Protein AF-A0A3T0RTN2-F1 (afdb_monomer_lite)

Foldseek 3Di:
DDDDDPDDPPPPDDPQDKDKDWPDKDKDKFKWFLDPVQWDFDCQPPPPHTFIKGFTQVVVVVDPDAQDTPPDPGRMWTFPPDRDSCVQSVVPGDIDIWIKMKIWMWIWGDDPPVQKIKIKIKIKIWTAGPNTITIDIDIDIDDIGGNVVRD

Radius of gyration: 21.85 Å; chains: 1; bounding box: 40×42×81 Å

pLDDT: mean 90.02, std 12.48, range [40.06, 98.81]

Secondary structure (DSSP, 8-state):
----------------PPEEEEEEEEEEEEEEE-STTTEEEE-TTSTT--EEEEE-GGGGGT-SS--BPTT-SSBEEEESS-S-HHHHHTT---EEEEEEEEEEEEEEEEETTTTEEEEEEEEEEEEEETTEEEEEEEEEEEEEEEGGGG-

Structure (mmCIF, N/CA/C/O backbone):
data_AF-A0A3T0RTN2-F1
#
_entry.id   AF-A0A3T0RTN2-F1
#
loop_
_atom_site.group_PDB
_atom_site.id
_atom_site.type_symbol
_atom_site.label_atom_id
_atom_site.label_alt_id
_atom_site.label_comp_id
_atom_site.label_asym_id
_atom_site.label_entity_id
_atom_site.label_seq_id
_atom_site.pdbx_PDB_ins_code
_atom_site.Cartn_x
_atom_site.Cartn_y
_atom_site.Cartn_z
_atom_site.occupancy
_atom_site.B_iso_or_equiv
_atom_site.auth_seq_id
_atom_site.auth_comp_id
_atom_site.auth_asym_id
_atom_site.auth_atom_id
_atom_site.pdbx_PDB_model_num
ATOM 1 N N . MET A 1 1 ? -6.939 -29.588 -62.354 1.00 40.06 1 MET A N 1
ATOM 2 C CA . MET A 1 1 ? -6.793 -29.877 -60.908 1.00 40.06 1 MET A CA 1
ATOM 3 C C . MET A 1 1 ? -5.828 -28.859 -60.302 1.00 40.06 1 MET A C 1
ATOM 5 O O . MET A 1 1 ? -4.635 -28.967 -60.539 1.00 40.06 1 MET A O 1
ATOM 9 N N . LYS A 1 2 ? -6.326 -27.829 -59.605 1.00 41.00 2 LYS A N 1
ATOM 10 C CA . LYS A 1 2 ? -5.499 -26.825 -58.907 1.00 41.00 2 LYS A CA 1
ATOM 11 C C . LYS A 1 2 ? -5.530 -27.143 -57.411 1.00 41.00 2 LYS A C 1
ATOM 13 O O . LYS A 1 2 ? -6.594 -27.076 -56.807 1.00 41.00 2 LYS A O 1
ATOM 18 N N . LYS A 1 3 ? -4.389 -27.532 -56.839 1.00 52.66 3 LYS A N 1
ATOM 19 C CA . LYS A 1 3 ? -4.228 -27.718 -55.391 1.00 52.66 3 LYS A CA 1
ATOM 20 C C . LYS A 1 3 ? -3.903 -26.354 -54.781 1.00 52.66 3 LYS A C 1
ATOM 22 O O . LYS A 1 3 ? -2.826 -25.824 -55.029 1.00 52.66 3 LYS A O 1
ATOM 27 N N . ILE A 1 4 ? -4.846 -25.777 -54.043 1.00 57.59 4 ILE A N 1
ATOM 28 C CA . ILE A 1 4 ? -4.605 -24.587 -53.222 1.00 57.59 4 ILE A CA 1
ATOM 29 C C . ILE A 1 4 ? -3.968 -25.086 -51.924 1.00 57.59 4 ILE A C 1
ATOM 31 O O . ILE A 1 4 ? -4.609 -25.791 -51.149 1.00 57.59 4 ILE A O 1
ATOM 35 N N . ILE A 1 5 ? -2.684 -24.786 -51.736 1.00 63.81 5 ILE A N 1
ATOM 36 C CA . ILE A 1 5 ? -1.962 -25.051 -50.491 1.00 63.81 5 ILE A CA 1
ATOM 37 C C . ILE A 1 5 ? -2.304 -23.901 -49.544 1.00 63.81 5 ILE A C 1
ATOM 39 O O . ILE A 1 5 ? -1.878 -22.767 -49.750 1.00 63.81 5 ILE A O 1
ATOM 43 N N . LEU A 1 6 ? -3.133 -24.192 -48.545 1.00 59.34 6 LEU A N 1
ATOM 44 C CA . LEU A 1 6 ? -3.489 -23.264 -47.481 1.00 59.34 6 LEU A CA 1
ATOM 45 C C . LEU A 1 6 ? -2.316 -23.217 -46.486 1.00 59.34 6 LEU A C 1
ATOM 47 O O . LEU A 1 6 ? -2.208 -24.067 -45.604 1.00 59.34 6 LEU A O 1
ATOM 51 N N . SER A 1 7 ? -1.394 -22.269 -46.665 1.00 65.12 7 SER A N 1
ATOM 52 C CA . SER A 1 7 ? -0.334 -22.006 -45.684 1.00 65.12 7 SER A CA 1
ATOM 53 C C . SER A 1 7 ? -0.942 -21.383 -44.432 1.00 65.12 7 SER A C 1
ATOM 55 O O . SER A 1 7 ? -1.276 -20.200 -44.407 1.00 65.12 7 SER A O 1
ATOM 57 N N . VAL A 1 8 ? -1.080 -22.193 -43.385 1.00 64.56 8 VAL A N 1
ATOM 58 C CA . VAL A 1 8 ? -1.392 -21.740 -42.029 1.00 64.56 8 VAL A CA 1
ATOM 59 C C . VAL A 1 8 ? -0.150 -21.036 -41.482 1.00 64.56 8 VAL A C 1
ATOM 61 O O . VAL A 1 8 ? 0.826 -21.680 -41.104 1.00 64.56 8 VAL A O 1
ATOM 64 N N . ILE A 1 9 ? -0.163 -19.704 -41.482 1.00 69.44 9 ILE A N 1
ATOM 65 C CA . ILE A 1 9 ? 0.845 -18.892 -40.795 1.00 69.44 9 ILE A CA 1
ATOM 66 C C . ILE A 1 9 ? 0.507 -18.949 -39.300 1.00 69.44 9 ILE A C 1
ATOM 68 O O . ILE A 1 9 ? -0.424 -18.289 -38.844 1.00 69.44 9 ILE A O 1
ATOM 72 N N . MET A 1 10 ? 1.239 -19.763 -38.534 1.00 62.31 10 MET A N 1
ATOM 73 C CA . MET A 1 10 ? 1.247 -19.660 -37.073 1.00 62.31 10 MET A CA 1
ATOM 74 C C . MET A 1 10 ? 1.950 -18.353 -36.694 1.00 62.31 10 MET A C 1
ATOM 76 O O . MET A 1 10 ? 3.176 -18.266 -36.747 1.00 62.31 10 MET A O 1
ATOM 80 N N . LEU A 1 11 ? 1.180 -17.331 -36.316 1.00 63.25 11 LEU A N 1
ATOM 81 C CA . LEU A 1 11 ? 1.720 -16.189 -35.582 1.00 63.25 11 LEU A CA 1
ATOM 82 C C . LEU A 1 11 ? 2.164 -16.694 -34.203 1.00 63.25 11 LEU A C 1
ATOM 84 O O . LEU A 1 11 ? 1.337 -16.937 -33.325 1.00 63.25 11 LEU A O 1
ATOM 88 N N . ALA A 1 12 ? 3.469 -16.871 -34.017 1.00 63.41 12 ALA A N 1
ATOM 89 C CA . ALA A 1 12 ? 4.044 -17.034 -32.692 1.00 63.41 12 ALA A CA 1
ATOM 90 C C . ALA A 1 12 ? 3.951 -15.683 -31.973 1.00 63.41 12 ALA A C 1
ATOM 92 O O . ALA A 1 12 ? 4.730 -14.771 -32.243 1.00 63.41 12 ALA A O 1
ATOM 93 N N . ALA A 1 13 ? 2.964 -15.536 -31.089 1.00 64.81 13 ALA A N 1
ATOM 94 C CA . ALA A 1 13 ? 2.911 -14.410 -30.171 1.00 64.81 13 ALA A CA 1
ATOM 95 C C . ALA A 1 13 ? 4.096 -14.535 -29.204 1.00 64.81 13 ALA A C 1
ATOM 97 O O . ALA A 1 13 ? 4.108 -15.399 -28.327 1.00 64.81 13 ALA A O 1
ATOM 98 N N . THR A 1 14 ? 5.119 -13.705 -29.386 1.00 63.03 14 THR A N 1
ATOM 99 C CA . THR A 1 14 ? 6.194 -13.564 -28.406 1.00 63.03 14 THR A CA 1
ATOM 100 C C . THR A 1 14 ? 5.594 -12.931 -27.159 1.00 63.03 14 THR A C 1
ATOM 102 O O . THR A 1 14 ? 5.233 -11.756 -27.175 1.00 63.03 14 THR A O 1
ATOM 105 N N . MET A 1 15 ? 5.436 -13.712 -26.092 1.00 65.19 15 MET A N 1
ATOM 106 C CA . MET A 1 15 ? 5.044 -13.157 -24.802 1.00 65.19 15 MET A CA 1
ATOM 107 C C . MET A 1 15 ? 6.212 -12.329 -24.268 1.00 6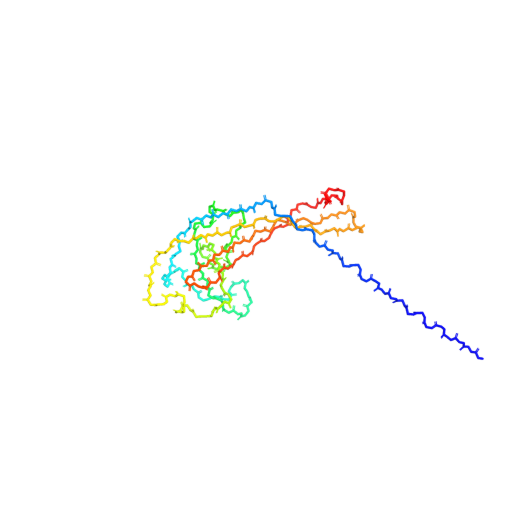5.19 15 MET A C 1
ATOM 109 O O . MET A 1 15 ? 7.254 -12.871 -23.905 1.00 65.19 15 MET A O 1
ATOM 113 N N . THR A 1 16 ? 6.057 -11.007 -24.263 1.00 67.00 16 THR A N 1
ATOM 114 C CA . THR A 1 16 ? 6.998 -10.108 -23.596 1.00 67.00 16 THR A CA 1
ATOM 115 C C . THR A 1 16 ? 6.900 -10.364 -22.097 1.00 67.00 16 THR A C 1
ATOM 117 O O . THR A 1 16 ? 5.930 -9.972 -21.451 1.00 67.00 16 THR A O 1
ATOM 120 N N . HIS A 1 17 ? 7.879 -11.076 -21.544 1.00 77.06 17 HIS A N 1
ATOM 121 C CA . HIS A 1 17 ? 7.960 -11.309 -20.109 1.00 77.06 17 HIS A CA 1
ATOM 122 C C . HIS A 1 17 ? 8.468 -10.041 -19.421 1.00 77.06 17 HIS A C 1
ATOM 124 O O . HIS A 1 17 ? 9.547 -9.544 -19.742 1.00 77.06 17 HIS A O 1
ATOM 130 N N . ALA A 1 18 ? 7.689 -9.523 -18.473 1.00 86.12 18 ALA A N 1
ATOM 131 C CA . ALA A 1 18 ? 8.163 -8.482 -17.577 1.00 86.12 18 ALA A CA 1
ATOM 132 C C . ALA A 1 18 ? 9.238 -9.067 -16.650 1.00 86.12 18 ALA A C 1
ATOM 134 O O . ALA A 1 18 ? 9.050 -10.150 -16.093 1.00 86.12 18 ALA A O 1
ATOM 135 N N . ASN A 1 19 ? 10.355 -8.360 -16.484 1.00 92.19 19 ASN A N 1
ATOM 136 C CA . ASN A 1 19 ? 11.354 -8.711 -15.478 1.00 92.19 19 ASN A CA 1
ATOM 137 C C . ASN A 1 19 ? 11.066 -7.917 -14.200 1.00 92.19 19 ASN A C 1
ATOM 139 O O . ASN A 1 19 ? 11.000 -6.687 -14.235 1.00 92.19 19 ASN A O 1
ATOM 143 N N . GLU A 1 20 ? 10.891 -8.615 -13.081 1.00 95.50 20 GLU A N 1
ATOM 144 C CA . GLU A 1 20 ? 10.661 -8.012 -11.772 1.00 95.50 20 GLU A CA 1
ATOM 145 C C . GLU A 1 20 ? 11.886 -8.199 -10.881 1.00 95.50 20 GLU A C 1
ATOM 147 O O . GLU A 1 20 ? 12.397 -9.303 -10.705 1.00 95.50 20 GLU A O 1
ATOM 152 N N . THR A 1 21 ? 12.338 -7.122 -10.248 1.00 96.12 21 THR A N 1
ATOM 153 C CA . THR A 1 21 ? 13.413 -7.171 -9.254 1.00 96.12 21 THR A CA 1
ATOM 154 C C . THR A 1 21 ? 12.972 -6.447 -7.994 1.00 96.12 21 THR A C 1
ATOM 156 O O . THR A 1 21 ? 12.609 -5.274 -8.056 1.00 96.12 21 THR A O 1
ATOM 159 N N . ILE A 1 22 ? 13.026 -7.114 -6.838 1.00 97.94 22 ILE A N 1
ATOM 160 C CA . ILE A 1 22 ? 12.827 -6.452 -5.541 1.00 97.94 22 ILE A CA 1
ATOM 161 C C . ILE A 1 22 ? 14.031 -5.544 -5.287 1.00 97.94 22 ILE A C 1
ATOM 163 O O . ILE A 1 22 ? 15.163 -6.017 -5.252 1.00 97.94 22 ILE A O 1
ATOM 167 N N . ILE A 1 23 ? 13.782 -4.249 -5.107 1.00 97.69 23 ILE A N 1
ATOM 168 C CA . ILE A 1 23 ? 14.829 -3.253 -4.835 1.00 97.69 23 ILE A CA 1
ATOM 169 C C . ILE A 1 23 ? 14.875 -2.845 -3.362 1.00 97.69 23 ILE A C 1
ATOM 171 O O . ILE A 1 23 ? 15.923 -2.450 -2.864 1.00 97.69 23 ILE A O 1
ATOM 175 N N . SER A 1 24 ? 13.747 -2.951 -2.658 1.00 98.38 24 SER A N 1
ATOM 176 C CA . SER A 1 24 ? 13.655 -2.695 -1.226 1.00 98.38 24 SER A CA 1
ATOM 177 C C . SER A 1 24 ? 12.528 -3.525 -0.632 1.00 98.38 24 SER A C 1
ATOM 179 O O . SER A 1 24 ? 11.482 -3.721 -1.253 1.00 98.38 24 SER A O 1
ATOM 181 N N . LYS A 1 25 ? 12.749 -4.021 0.580 1.00 98.56 25 LYS A N 1
ATOM 182 C CA . LYS A 1 25 ? 11.745 -4.703 1.385 1.00 98.56 25 LYS A CA 1
ATOM 183 C C . LYS A 1 25 ? 11.980 -4.318 2.835 1.00 98.56 25 LYS A C 1
ATOM 185 O O . LYS A 1 25 ? 13.075 -4.536 3.351 1.00 98.56 25 LYS A O 1
ATOM 190 N N . LYS A 1 26 ? 10.965 -3.757 3.485 1.00 98.50 26 LYS A N 1
ATOM 191 C CA . LYS A 1 26 ? 11.020 -3.423 4.910 1.00 98.50 26 LYS A CA 1
ATOM 192 C C . LYS A 1 26 ? 9.707 -3.745 5.603 1.00 98.50 26 LYS A C 1
ATOM 194 O O . LYS A 1 26 ? 8.658 -3.790 4.964 1.00 98.50 26 LYS A O 1
ATOM 199 N N . THR A 1 27 ? 9.800 -3.914 6.914 1.00 98.62 27 THR A N 1
ATOM 200 C CA . THR A 1 27 ? 8.648 -4.023 7.804 1.00 98.62 27 THR A CA 1
ATOM 201 C C . THR A 1 27 ? 8.682 -2.865 8.786 1.00 98.62 27 THR A C 1
ATOM 203 O O . THR A 1 27 ? 9.738 -2.570 9.346 1.00 98.62 27 THR A O 1
ATOM 206 N N . VAL A 1 28 ? 7.546 -2.201 8.974 1.00 98.44 28 VAL A N 1
ATOM 207 C CA . VAL A 1 28 ? 7.393 -1.066 9.894 1.00 98.44 28 VAL A CA 1
ATOM 208 C C . VAL A 1 28 ? 6.164 -1.266 10.767 1.00 98.44 28 VAL A C 1
ATOM 210 O O . VAL A 1 28 ? 5.187 -1.864 10.327 1.00 98.44 28 VAL A O 1
ATOM 213 N N . GLN A 1 29 ? 6.205 -0.762 11.996 1.00 98.62 29 GLN A N 1
ATOM 214 C CA . GLN A 1 29 ? 5.071 -0.825 12.914 1.00 98.62 29 GLN A CA 1
ATOM 215 C C . GLN A 1 29 ? 4.293 0.481 12.868 1.00 98.62 29 GLN A C 1
ATOM 217 O O . GLN A 1 29 ? 4.837 1.535 13.192 1.00 98.62 29 GLN A O 1
ATOM 222 N N . LEU A 1 30 ? 3.023 0.413 12.471 1.00 98.38 30 LEU A N 1
ATOM 223 C CA . LEU A 1 30 ? 2.157 1.584 12.356 1.00 98.38 30 LEU A CA 1
ATOM 224 C C . LEU A 1 30 ? 0.854 1.369 13.115 1.00 98.38 30 LEU A C 1
ATOM 226 O O . LEU A 1 30 ? 0.316 0.262 13.171 1.00 98.38 30 LEU A O 1
ATOM 230 N N . ALA A 1 31 ? 0.350 2.459 13.686 1.00 97.81 31 ALA A N 1
ATOM 231 C CA . ALA A 1 31 ? -0.940 2.484 14.351 1.00 97.81 31 ALA A CA 1
ATOM 232 C C . ALA A 1 31 ? -2.080 2.546 13.323 1.00 97.81 31 ALA A C 1
ATOM 234 O O . ALA A 1 31 ? -2.051 3.366 12.401 1.00 97.81 31 ALA A O 1
ATOM 235 N N . VAL A 1 32 ? -3.099 1.716 13.525 1.00 97.12 32 VAL A N 1
ATOM 236 C CA . VAL A 1 32 ? -4.339 1.684 12.748 1.00 97.12 32 VAL A CA 1
ATOM 237 C C . VAL A 1 32 ? -5.503 1.954 13.693 1.00 97.12 32 VAL A C 1
ATOM 239 O O . VAL A 1 32 ? -5.677 1.251 14.686 1.00 97.12 32 VAL A O 1
ATOM 242 N N . ASP A 1 33 ? -6.294 2.982 13.391 1.00 96.56 33 ASP A N 1
ATOM 243 C CA . ASP A 1 33 ? -7.542 3.272 14.100 1.00 96.56 33 ASP A CA 1
ATOM 244 C C . ASP A 1 33 ? -8.649 2.350 13.565 1.00 96.56 33 ASP A C 1
ATOM 246 O O . ASP A 1 33 ? -9.128 2.527 12.444 1.00 96.56 33 ASP A O 1
ATOM 250 N N . LEU A 1 34 ? -9.043 1.355 14.363 1.00 94.56 34 LEU A N 1
ATOM 251 C CA . LEU A 1 34 ? -10.097 0.390 14.035 1.00 94.56 34 LEU A CA 1
ATOM 252 C C . LEU A 1 34 ? -11.478 0.823 14.537 1.00 94.56 34 LEU A C 1
ATOM 254 O O . LEU A 1 34 ? -12.363 -0.007 14.747 1.00 94.56 34 LEU A O 1
ATOM 258 N N . SER A 1 35 ? -11.679 2.118 14.767 1.00 92.06 35 SER A N 1
ATOM 259 C CA . SER A 1 35 ? -13.006 2.694 14.954 1.00 92.06 35 SER A CA 1
ATOM 260 C C . SER A 1 35 ? -13.637 3.106 13.615 1.00 92.06 35 SER A C 1
ATOM 262 O O . SER A 1 35 ? -13.031 3.027 12.544 1.00 92.06 35 SER A O 1
ATOM 264 N N . THR A 1 36 ? -14.879 3.593 13.660 1.00 80.25 36 THR A N 1
ATOM 265 C CA . THR A 1 36 ? -15.616 4.046 12.468 1.00 80.25 36 THR A CA 1
ATOM 266 C C . THR A 1 36 ? -15.006 5.281 11.796 1.00 80.25 36 THR A C 1
ATOM 268 O O . THR A 1 36 ? -15.429 5.647 10.702 1.00 80.25 36 THR A O 1
ATOM 271 N N . THR A 1 37 ? -14.043 5.965 12.427 1.00 83.25 37 THR A N 1
ATOM 272 C CA . THR A 1 37 ? -13.325 7.087 11.801 1.00 83.25 37 THR A CA 1
ATOM 273 C C . THR A 1 37 ? -12.198 6.623 10.887 1.00 83.25 37 THR A C 1
ATOM 275 O O . THR A 1 37 ? -11.987 7.240 9.831 1.00 83.25 37 THR A O 1
ATOM 278 N N . GLY A 1 38 ? -11.509 5.546 11.278 1.00 80.81 38 GLY A N 1
ATOM 279 C CA . GLY A 1 38 ? -10.367 4.971 10.570 1.00 80.81 38 GLY A CA 1
ATOM 280 C C . GLY A 1 38 ? -10.716 3.838 9.602 1.00 80.81 38 GLY A C 1
ATOM 281 O O . GLY A 1 38 ? -9.931 3.581 8.692 1.00 80.81 38 GLY A O 1
ATOM 282 N N . ILE A 1 39 ? -11.899 3.221 9.718 1.00 89.06 39 ILE A N 1
ATOM 283 C CA . ILE A 1 39 ? -12.384 2.189 8.786 1.00 89.06 39 ILE A CA 1
ATOM 284 C C . ILE A 1 39 ? -13.586 2.692 7.993 1.00 89.06 39 ILE A C 1
ATOM 286 O O . ILE A 1 39 ? -14.525 3.255 8.554 1.00 89.06 39 ILE A O 1
ATOM 290 N N . ARG A 1 40 ? -13.581 2.472 6.674 1.00 89.62 40 ARG A N 1
ATOM 291 C CA . ARG A 1 40 ? -14.667 2.893 5.775 1.00 89.62 40 ARG A CA 1
ATOM 292 C C . ARG A 1 40 ? -14.956 1.831 4.730 1.00 89.62 40 ARG A C 1
ATOM 294 O O . ARG A 1 40 ? -14.054 1.118 4.309 1.00 89.62 40 ARG A O 1
ATOM 301 N N . SER A 1 41 ? -16.199 1.771 4.266 1.00 87.94 41 SER A N 1
ATOM 302 C CA . SER A 1 41 ? -16.552 1.046 3.045 1.00 87.94 41 SER A CA 1
ATOM 303 C C . SER A 1 41 ? -16.632 2.045 1.893 1.00 87.94 41 SER A C 1
ATOM 305 O O . SER A 1 41 ? -17.373 3.025 1.975 1.00 87.94 41 SER A O 1
ATOM 307 N N . SER A 1 42 ? -15.820 1.860 0.852 1.00 82.62 42 SER A N 1
ATOM 308 C CA . SER A 1 42 ? -15.704 2.814 -0.257 1.00 82.62 42 SER A CA 1
ATOM 309 C C . SER A 1 42 ? -15.306 2.103 -1.546 1.00 82.62 42 SER A C 1
ATOM 311 O O . SER A 1 42 ? -14.421 1.247 -1.546 1.00 82.62 42 SER A O 1
ATOM 313 N N . ASN A 1 43 ? -15.934 2.485 -2.655 1.00 79.69 43 ASN A N 1
ATOM 314 C CA . ASN A 1 43 ? -15.606 2.009 -4.000 1.00 79.69 43 ASN A CA 1
ATOM 315 C C . ASN A 1 43 ? -14.553 2.886 -4.711 1.00 79.69 43 ASN A C 1
ATOM 317 O O . ASN A 1 43 ? -14.046 2.532 -5.776 1.00 79.69 43 ASN A O 1
ATOM 321 N N . LEU A 1 44 ? -14.173 4.022 -4.109 1.00 71.94 44 LEU A N 1
ATOM 322 C CA . LEU A 1 44 ? -13.254 4.985 -4.718 1.00 71.94 44 LEU A CA 1
ATOM 323 C C . LEU A 1 44 ? -11.890 4.345 -5.019 1.00 71.94 44 LEU A C 1
ATOM 325 O O . LEU A 1 44 ? -11.186 3.881 -4.111 1.00 71.94 44 LEU A O 1
ATOM 329 N N . GLY A 1 45 ? -11.516 4.343 -6.299 1.00 63.53 45 GLY A N 1
ATOM 330 C CA . GLY A 1 45 ? -10.276 3.751 -6.806 1.00 63.53 45 GLY A CA 1
ATOM 331 C C . GLY A 1 45 ? -10.356 2.268 -7.190 1.00 63.53 45 GLY A C 1
ATOM 332 O O . GLY A 1 45 ? -9.329 1.723 -7.581 1.00 63.53 45 GLY A O 1
ATOM 333 N N . TYR A 1 46 ? -11.533 1.629 -7.104 1.00 65.38 46 TYR A N 1
ATOM 334 C CA . TYR A 1 46 ? -11.713 0.198 -7.401 1.00 65.38 46 TYR A CA 1
ATOM 335 C C . TYR A 1 46 ? -12.986 -0.131 -8.219 1.00 65.38 46 TYR A C 1
ATOM 337 O O . TYR A 1 46 ? -13.457 -1.269 -8.216 1.00 65.38 46 TYR A O 1
ATOM 345 N N . GLY A 1 47 ? -13.544 0.845 -8.945 1.00 75.31 47 GLY A N 1
ATOM 346 C CA . GLY A 1 47 ? -14.733 0.654 -9.790 1.00 75.31 47 GLY A CA 1
ATOM 347 C C . GLY A 1 47 ? -16.043 0.628 -8.994 1.00 75.31 47 GLY A C 1
ATO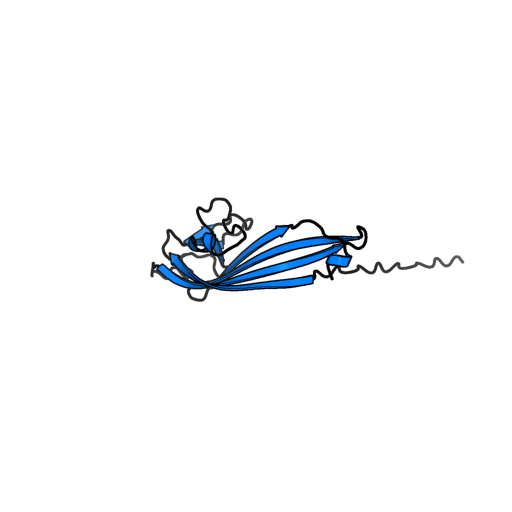M 348 O O . GLY A 1 47 ? -16.228 1.430 -8.084 1.00 75.31 47 GLY A O 1
ATOM 349 N N . ASP A 1 48 ? -16.957 -0.286 -9.334 1.00 73.94 48 ASP A N 1
ATOM 350 C CA . ASP A 1 48 ? -18.304 -0.360 -8.734 1.00 73.94 48 ASP A CA 1
ATOM 351 C C . ASP A 1 48 ? -18.368 -1.175 -7.430 1.00 73.94 48 ASP A C 1
ATOM 353 O O . ASP A 1 48 ? -19.415 -1.257 -6.788 1.00 73.94 48 ASP A O 1
ATOM 357 N N . THR A 1 49 ? -17.259 -1.796 -7.015 1.00 77.62 49 THR A N 1
ATOM 358 C CA . THR A 1 49 ? -17.225 -2.643 -5.813 1.00 77.62 49 THR A CA 1
ATOM 359 C C . THR A 1 49 ? -16.761 -1.844 -4.602 1.00 77.62 49 THR A C 1
ATOM 361 O O . THR A 1 49 ? -15.684 -1.249 -4.609 1.00 77.62 49 THR A O 1
ATOM 364 N N . TYR A 1 50 ? -17.573 -1.842 -3.547 1.00 81.12 50 TYR A N 1
ATOM 365 C CA . TYR A 1 50 ? -17.224 -1.239 -2.265 1.00 81.12 50 TYR A CA 1
ATOM 366 C C . TYR A 1 50 ? -16.320 -2.179 -1.487 1.00 81.12 50 TYR A C 1
ATOM 368 O O . TYR A 1 50 ? -16.742 -3.284 -1.173 1.00 81.12 50 TYR A O 1
ATOM 376 N N . TYR A 1 51 ? -15.118 -1.734 -1.137 1.00 90.06 51 TYR A N 1
ATOM 377 C CA . TYR A 1 51 ? -14.205 -2.498 -0.290 1.00 90.06 51 TYR A CA 1
ATOM 378 C C . TYR A 1 51 ? -14.097 -1.867 1.089 1.00 90.06 51 TYR A C 1
ATOM 380 O O . TYR A 1 51 ? -14.191 -0.643 1.234 1.00 90.06 51 TYR A O 1
ATOM 388 N N . VAL A 1 52 ? -13.860 -2.705 2.098 1.00 94.62 52 VAL A N 1
ATOM 389 C CA . VAL A 1 52 ? -13.480 -2.223 3.424 1.00 94.62 52 VAL A CA 1
ATOM 390 C C . VAL A 1 52 ? -12.046 -1.718 3.354 1.00 94.62 52 VAL A C 1
ATOM 392 O O . VAL A 1 52 ? -11.140 -2.420 2.902 1.00 94.62 52 VAL A O 1
ATOM 395 N N . LYS A 1 53 ? -11.852 -0.480 3.798 1.00 94.75 53 LYS A N 1
ATOM 396 C CA . LYS A 1 53 ? -10.577 0.222 3.809 1.00 94.75 53 LYS A CA 1
ATOM 397 C C . LYS A 1 53 ? -10.201 0.640 5.217 1.00 94.75 53 LYS A C 1
ATOM 399 O O . LYS A 1 53 ? -11.065 1.073 5.976 1.00 94.75 53 LYS A O 1
ATOM 404 N N . ILE A 1 54 ? -8.909 0.583 5.515 1.00 96.00 54 ILE A N 1
ATOM 405 C CA . ILE A 1 54 ? -8.307 1.161 6.720 1.00 96.00 54 ILE A CA 1
ATOM 406 C C . ILE A 1 54 ? -7.487 2.390 6.324 1.00 96.00 54 ILE A C 1
ATOM 408 O O . ILE A 1 54 ? -6.727 2.342 5.356 1.00 96.00 54 ILE A O 1
ATOM 412 N N . LEU A 1 55 ? -7.643 3.494 7.053 1.00 96.31 55 LEU A N 1
ATOM 413 C CA . LEU A 1 55 ? -6.806 4.684 6.917 1.00 96.31 55 LEU A CA 1
ATOM 414 C C . LEU A 1 55 ? -5.574 4.538 7.811 1.00 96.31 55 LEU A C 1
ATOM 416 O O . LEU A 1 55 ? -5.692 4.269 9.005 1.00 96.31 55 LEU A O 1
ATOM 420 N N . VAL A 1 56 ? -4.389 4.756 7.243 1.00 97.19 56 VAL A N 1
ATOM 421 C CA . VAL A 1 56 ? -3.112 4.600 7.951 1.00 97.19 56 VAL A CA 1
ATOM 422 C C . VAL A 1 56 ? -2.236 5.828 7.682 1.00 97.19 56 VAL A C 1
ATOM 424 O O . VAL A 1 56 ? -1.346 5.789 6.831 1.00 97.19 56 VAL A O 1
ATOM 427 N N . PRO A 1 57 ? -2.463 6.954 8.389 1.00 97.06 57 PRO A N 1
ATOM 428 C CA . PRO A 1 57 ? -1.736 8.203 8.148 1.00 97.06 57 PRO A CA 1
ATOM 429 C C . PRO A 1 57 ? -0.211 8.059 8.217 1.00 97.06 57 PRO A C 1
ATOM 431 O O . PRO A 1 57 ? 0.500 8.693 7.439 1.00 97.06 57 PRO A O 1
ATOM 434 N N . GLY A 1 58 ? 0.286 7.186 9.102 1.00 97.62 58 GLY A N 1
ATOM 435 C CA . GLY A 1 58 ? 1.716 6.926 9.272 1.00 97.62 58 GLY A CA 1
ATOM 436 C C . GLY A 1 58 ? 2.416 6.387 8.020 1.00 97.62 58 GLY A C 1
ATOM 437 O O . GLY A 1 58 ? 3.614 6.601 7.871 1.00 97.62 58 GLY A O 1
ATOM 438 N N . LEU A 1 59 ? 1.686 5.777 7.073 1.00 97.69 59 LEU A N 1
ATOM 439 C CA . LEU A 1 59 ? 2.284 5.290 5.825 1.00 97.69 59 LEU A CA 1
ATOM 440 C C . LEU A 1 59 ? 2.900 6.405 4.987 1.00 97.69 59 LEU A C 1
ATOM 442 O O . LEU A 1 59 ? 3.888 6.153 4.311 1.00 97.69 59 LEU A O 1
ATOM 446 N N . ALA A 1 60 ? 2.380 7.634 5.060 1.00 97.06 60 ALA A N 1
ATOM 447 C CA . ALA A 1 60 ? 2.895 8.747 4.264 1.00 97.06 60 ALA A CA 1
ATOM 448 C C . ALA A 1 60 ? 4.379 9.054 4.542 1.00 97.06 60 ALA A C 1
ATOM 450 O O . ALA A 1 60 ? 5.053 9.603 3.675 1.00 97.06 60 ALA A O 1
ATOM 451 N N . ALA A 1 61 ? 4.883 8.710 5.733 1.00 97.62 61 ALA A N 1
ATOM 452 C CA . ALA A 1 61 ? 6.293 8.861 6.093 1.00 97.62 61 ALA A CA 1
ATOM 453 C C . ALA A 1 61 ? 7.152 7.646 5.699 1.00 97.62 61 ALA A C 1
ATOM 455 O O . ALA A 1 61 ? 8.378 7.736 5.685 1.00 97.62 61 ALA A O 1
ATOM 456 N N . GLU A 1 62 ? 6.522 6.513 5.385 1.00 98.12 62 GLU A N 1
ATOM 457 C CA . GLU A 1 62 ? 7.196 5.233 5.173 1.00 98.12 62 GLU A CA 1
ATOM 458 C C . GLU A 1 62 ? 7.246 4.798 3.708 1.00 98.12 62 GLU A C 1
ATOM 460 O O . GLU A 1 62 ? 8.105 3.987 3.348 1.00 98.12 62 GLU A O 1
ATOM 465 N N . THR A 1 63 ? 6.351 5.323 2.874 1.00 98.19 63 THR A N 1
ATOM 466 C CA . THR A 1 63 ? 6.201 4.962 1.462 1.00 98.19 63 THR A CA 1
ATOM 467 C C . THR A 1 63 ? 6.806 6.015 0.543 1.00 98.19 63 THR A C 1
ATOM 469 O O . THR A 1 63 ? 6.727 7.212 0.814 1.00 98.19 63 THR A O 1
ATOM 472 N N . LEU A 1 64 ? 7.382 5.579 -0.578 1.00 97.56 64 LEU A N 1
ATOM 473 C CA . LEU A 1 64 ? 7.892 6.492 -1.601 1.00 97.56 64 LEU A CA 1
ATOM 474 C C . LEU A 1 64 ? 6.771 6.981 -2.525 1.00 97.56 64 LEU A C 1
ATOM 476 O O . LEU A 1 64 ? 6.795 8.126 -2.976 1.00 97.56 64 LEU A O 1
ATOM 480 N N . LEU A 1 65 ? 5.790 6.121 -2.813 1.00 97.69 65 LEU A N 1
ATOM 481 C CA . LEU A 1 65 ? 4.632 6.471 -3.628 1.00 97.69 65 LEU A CA 1
ATOM 482 C C . LEU A 1 65 ? 3.461 6.909 -2.743 1.00 97.69 65 LEU A C 1
ATOM 484 O O . LEU A 1 65 ? 3.365 6.567 -1.567 1.00 97.69 65 LEU A O 1
ATOM 488 N N . ASN A 1 66 ? 2.545 7.695 -3.312 1.00 96.06 66 ASN A N 1
ATOM 489 C CA . ASN A 1 66 ? 1.375 8.175 -2.583 1.00 96.06 66 ASN A CA 1
ATOM 490 C C . ASN A 1 66 ? 0.238 7.137 -2.609 1.00 96.06 66 ASN A C 1
ATOM 492 O O . ASN A 1 66 ? -0.467 6.985 -3.611 1.00 96.06 66 ASN A O 1
ATOM 496 N N . HIS A 1 67 ? 0.021 6.472 -1.474 1.00 95.06 67 HIS A N 1
ATOM 497 C CA . HIS A 1 67 ? -1.042 5.474 -1.269 1.00 95.06 67 HIS A CA 1
ATOM 498 C C . HIS A 1 67 ? -2.385 6.076 -0.818 1.00 95.06 67 HIS A C 1
ATOM 500 O O . HIS A 1 67 ? -3.259 5.380 -0.311 1.00 95.06 67 HIS A O 1
ATOM 506 N N . ARG A 1 68 ? -2.600 7.383 -1.002 1.00 93.62 68 ARG A N 1
ATOM 507 C CA . ARG A 1 68 ? -3.925 7.997 -0.830 1.00 93.62 68 ARG A CA 1
ATOM 508 C C . ARG A 1 68 ? -4.812 7.663 -2.033 1.00 93.62 68 ARG A C 1
ATOM 510 O O . ARG A 1 68 ? -4.406 7.866 -3.181 1.00 93.62 68 ARG A O 1
ATOM 517 N N . ASN A 1 69 ? -6.017 7.151 -1.787 1.00 85.31 69 ASN A N 1
ATOM 518 C CA . ASN A 1 69 ? -7.052 7.057 -2.820 1.00 85.31 69 ASN A CA 1
ATOM 519 C C . ASN A 1 69 ? -7.766 8.403 -2.990 1.00 85.31 69 ASN A C 1
ATOM 521 O O . ASN A 1 69 ? -7.780 9.237 -2.085 1.00 85.31 69 ASN A O 1
ATOM 525 N N . GLU A 1 70 ? -8.352 8.624 -4.165 1.00 83.06 70 GLU A N 1
ATOM 526 C CA . GLU A 1 70 ? -9.176 9.806 -4.416 1.00 83.06 70 GLU A CA 1
ATOM 527 C C . GLU A 1 70 ? -10.309 9.903 -3.384 1.00 83.06 70 GLU A C 1
ATOM 529 O O . GLU A 1 70 ? -10.932 8.900 -3.043 1.00 83.06 70 GLU A O 1
ATOM 534 N N . GLY A 1 71 ? -10.536 11.108 -2.855 1.00 83.50 71 GLY A N 1
ATOM 535 C CA . GLY A 1 71 ? -11.545 11.368 -1.824 1.00 83.50 71 GLY A CA 1
ATOM 536 C C . GLY A 1 71 ? -11.157 10.958 -0.398 1.00 83.50 71 GLY A C 1
ATOM 537 O O . GLY A 1 71 ? -11.839 11.366 0.539 1.00 83.50 71 GLY A O 1
ATOM 538 N N . GLU A 1 72 ? -10.060 10.221 -0.199 1.00 87.25 72 GLU A N 1
ATOM 539 C CA . GLU A 1 72 ? -9.580 9.863 1.140 1.00 87.25 72 GLU A CA 1
ATOM 540 C C . GLU A 1 72 ? -8.677 10.963 1.721 1.00 87.25 72 GLU A C 1
ATOM 542 O O . GLU A 1 72 ? -7.934 11.641 1.006 1.00 87.25 72 GLU A O 1
ATOM 547 N N . SER A 1 73 ? -8.702 11.138 3.044 1.00 88.88 73 SER A N 1
ATOM 548 C CA . SER A 1 73 ? -7.891 12.149 3.743 1.00 88.88 73 SER A CA 1
ATOM 549 C C . SER A 1 73 ? -6.464 11.686 4.063 1.00 88.88 73 SER A C 1
ATOM 551 O O . SER A 1 73 ? -5.617 12.511 4.405 1.00 88.88 73 SER A O 1
ATOM 553 N N . ALA A 1 74 ? -6.182 10.388 3.936 1.00 92.88 74 ALA A N 1
ATOM 554 C CA . ALA A 1 74 ? -4.920 9.751 4.304 1.00 92.88 74 ALA A CA 1
ATOM 555 C C . ALA A 1 74 ? -4.629 8.534 3.400 1.00 92.88 74 ALA A C 1
ATOM 557 O O . ALA A 1 74 ? -5.540 8.063 2.712 1.00 92.88 74 ALA A O 1
ATOM 558 N N . PRO A 1 75 ? -3.387 8.009 3.389 1.00 96.06 75 PRO A N 1
ATOM 559 C CA . PRO A 1 75 ? -3.098 6.709 2.793 1.00 96.06 75 PRO A CA 1
ATOM 560 C C . PRO A 1 75 ? -4.021 5.619 3.335 1.00 96.06 75 PRO A C 1
ATOM 562 O O . PRO A 1 75 ? -4.359 5.626 4.522 1.00 96.06 75 PRO A O 1
ATOM 565 N N . CYS A 1 76 ? -4.426 4.689 2.476 1.00 95.25 76 CYS A N 1
ATOM 566 C CA . CYS A 1 76 ? -5.370 3.645 2.850 1.00 95.25 76 CYS A CA 1
ATOM 567 C C . CYS A 1 76 ? -5.035 2.308 2.201 1.00 95.25 76 CYS A C 1
ATOM 569 O O . CYS A 1 76 ? -4.529 2.276 1.087 1.00 95.25 76 CYS A O 1
ATOM 571 N N . LEU A 1 77 ? -5.382 1.208 2.862 1.00 95.88 77 LEU A N 1
ATOM 572 C CA . LEU A 1 77 ? -5.345 -0.127 2.264 1.00 95.88 77 LEU A CA 1
ATOM 573 C C . LEU A 1 77 ? -6.757 -0.693 2.199 1.00 95.88 77 LEU A C 1
ATOM 575 O O . LEU A 1 77 ? -7.583 -0.365 3.048 1.00 95.88 77 LEU A O 1
ATOM 579 N N . ALA A 1 78 ? -7.017 -1.560 1.222 1.00 95.62 78 ALA A N 1
ATOM 580 C CA . ALA A 1 78 ? -8.292 -2.252 1.067 1.00 95.62 78 ALA A CA 1
ATOM 581 C C . ALA A 1 78 ? -8.134 -3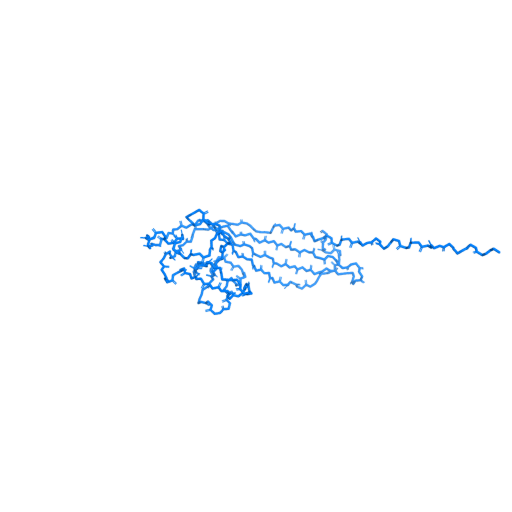.750 1.348 1.00 95.62 78 ALA A C 1
ATOM 583 O O . ALA A 1 78 ? -7.079 -4.326 1.079 1.00 95.62 78 ALA A O 1
ATOM 584 N N . THR A 1 79 ? -9.183 -4.386 1.866 1.00 95.69 79 THR A N 1
ATOM 585 C CA . THR A 1 79 ? -9.272 -5.848 1.942 1.00 95.69 79 THR A CA 1
ATOM 586 C C . THR A 1 79 ? -10.297 -6.377 0.946 1.00 95.69 79 THR A C 1
ATOM 588 O O . THR A 1 79 ? -11.318 -5.740 0.689 1.00 95.69 79 THR A O 1
ATOM 591 N N . TYR A 1 80 ? -10.008 -7.554 0.394 1.00 94.00 80 TYR A N 1
ATOM 592 C CA . TYR A 1 80 ? -10.917 -8.326 -0.457 1.00 94.00 80 TYR A CA 1
ATOM 593 C C . TYR A 1 80 ? -11.602 -9.461 0.320 1.00 94.00 80 TYR A C 1
ATOM 595 O O . TYR A 1 80 ? -12.431 -10.175 -0.236 1.00 94.00 80 TYR A O 1
ATOM 603 N N . ASP A 1 81 ? -11.258 -9.626 1.599 1.00 95.62 81 ASP A N 1
ATOM 604 C CA . ASP A 1 81 ? -11.706 -10.743 2.430 1.00 95.62 81 ASP A CA 1
ATOM 605 C C . ASP A 1 81 ? -13.090 -10.484 3.055 1.00 95.62 81 ASP A C 1
ATOM 607 O O . ASP A 1 81 ? -13.783 -11.418 3.455 1.00 95.62 81 ASP A O 1
ATOM 611 N N . THR A 1 82 ? -13.516 -9.217 3.137 1.00 94.69 82 THR A N 1
ATOM 612 C CA . THR A 1 82 ? -14.862 -8.823 3.576 1.00 94.69 82 THR A CA 1
ATOM 613 C C . THR A 1 82 ? -15.310 -7.500 2.947 1.00 94.69 82 THR A C 1
ATOM 615 O O . THR A 1 82 ? -14.507 -6.650 2.563 1.00 94.69 82 THR A O 1
ATOM 618 N N . PHE A 1 83 ? -16.629 -7.321 2.888 1.00 92.69 83 PHE A N 1
ATOM 619 C CA . PHE A 1 83 ? -17.309 -6.102 2.451 1.00 92.69 83 PHE A CA 1
ATOM 620 C C . PHE A 1 83 ? -17.988 -5.341 3.602 1.00 92.69 83 PHE A C 1
ATOM 622 O O . PHE A 1 83 ? -18.584 -4.287 3.374 1.00 92.69 83 PHE A O 1
ATOM 629 N N . LYS A 1 84 ? -17.918 -5.860 4.836 1.00 93.19 84 LYS A N 1
ATOM 630 C CA . LYS A 1 84 ? -18.578 -5.287 6.015 1.00 93.19 84 LYS A CA 1
ATOM 631 C C . LYS A 1 84 ? -17.556 -4.703 6.978 1.00 93.19 84 LYS A C 1
ATOM 633 O O . LYS A 1 84 ? -16.617 -5.377 7.391 1.00 93.19 84 LYS A O 1
ATOM 638 N N . VAL A 1 85 ? -17.764 -3.451 7.373 1.00 94.38 85 VAL A N 1
ATOM 639 C CA . VAL A 1 85 ? -16.896 -2.763 8.342 1.00 94.38 85 VAL A CA 1
ATOM 640 C C . VAL A 1 85 ? -16.966 -3.453 9.705 1.00 94.38 85 VAL A C 1
ATOM 642 O O . VAL A 1 85 ? -15.957 -3.577 10.397 1.00 94.38 85 VAL A O 1
ATOM 645 N N . GLU A 1 86 ? -18.143 -3.958 10.067 1.00 95.06 86 GLU A N 1
ATOM 646 C CA . GLU A 1 86 ? -18.415 -4.605 11.347 1.00 95.06 86 GLU A CA 1
ATOM 647 C C . GLU A 1 86 ? -17.597 -5.887 11.537 1.00 95.06 86 GLU A C 1
ATOM 649 O O . GLU A 1 86 ? -17.204 -6.188 12.664 1.00 95.06 86 GLU A O 1
ATOM 654 N N . ASP A 1 87 ? -17.279 -6.601 10.450 1.00 95.81 87 ASP A N 1
ATOM 655 C CA . ASP A 1 87 ? -16.458 -7.817 10.493 1.00 95.81 87 ASP A CA 1
ATOM 656 C C . ASP A 1 87 ? -15.022 -7.509 10.952 1.00 95.81 87 ASP A C 1
ATOM 658 O O . ASP A 1 87 ? -14.399 -8.320 11.641 1.00 95.81 87 ASP A O 1
ATOM 662 N N . VAL A 1 88 ? -14.512 -6.318 10.614 1.00 95.31 88 VAL A N 1
ATOM 663 C CA . VAL A 1 88 ? -13.178 -5.845 11.012 1.00 95.31 88 VAL A CA 1
ATOM 664 C C . VAL A 1 88 ? -13.230 -5.165 12.383 1.00 95.31 88 VAL A C 1
ATOM 666 O O . VAL A 1 88 ? -12.397 -5.441 13.243 1.00 95.31 88 VAL A O 1
ATOM 669 N N . VAL A 1 89 ? -14.232 -4.316 12.641 1.00 95.44 89 VAL A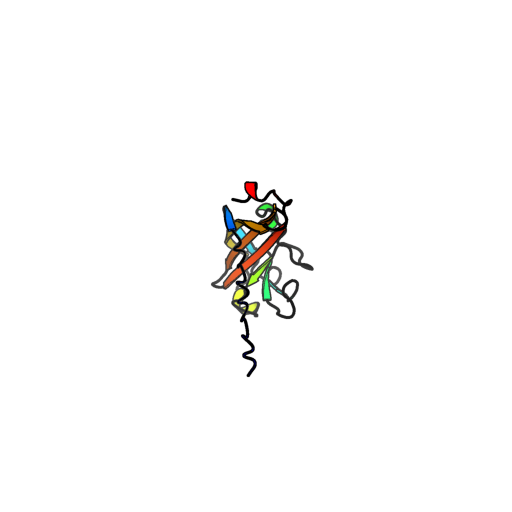 N 1
ATOM 670 C CA . VAL A 1 89 ? -14.378 -3.583 13.917 1.00 95.44 89 VAL A CA 1
ATOM 671 C C . VAL A 1 89 ? -14.765 -4.502 15.083 1.00 95.44 89 VAL A C 1
ATOM 673 O O . VAL A 1 89 ? -14.405 -4.209 16.222 1.00 95.44 89 VAL A O 1
ATOM 676 N N . GLN A 1 90 ? -15.483 -5.603 14.841 1.00 94.94 90 GLN A N 1
ATOM 677 C CA . GLN A 1 90 ? -15.843 -6.637 15.832 1.00 94.94 90 GLN A CA 1
ATOM 678 C C . GLN A 1 90 ? -16.435 -6.091 17.146 1.00 94.94 90 GLN A C 1
ATOM 680 O O . GLN A 1 90 ? -16.246 -6.666 18.215 1.00 94.94 90 GLN A O 1
ATOM 685 N N . ASN A 1 91 ? -17.142 -4.955 17.084 1.00 93.88 91 ASN A N 1
ATOM 686 C CA . ASN A 1 91 ? -17.644 -4.209 18.249 1.00 93.88 91 ASN A CA 1
ATOM 687 C C . ASN A 1 91 ? -16.569 -3.847 19.298 1.00 93.88 91 ASN A C 1
ATOM 689 O O . ASN A 1 91 ? -16.891 -3.589 20.456 1.00 93.88 91 ASN A O 1
ATOM 693 N N . GLN A 1 92 ? -15.300 -3.795 18.894 1.00 95.75 92 GLN A N 1
ATOM 694 C CA . GLN A 1 92 ? -14.162 -3.456 19.740 1.00 95.75 92 GLN A CA 1
ATOM 695 C C . GLN A 1 92 ? -13.349 -2.329 19.080 1.00 95.75 92 GLN A C 1
ATOM 697 O O . GLN A 1 92 ? -12.247 -2.574 18.584 1.00 95.75 92 GLN A O 1
ATOM 702 N N . PRO A 1 93 ? -13.882 -1.095 19.013 1.00 94.56 93 PRO A N 1
ATOM 703 C CA . PRO A 1 93 ? -13.153 0.031 18.441 1.00 94.56 93 PRO A CA 1
ATOM 704 C C . PRO A 1 93 ? -11.916 0.332 19.292 1.00 94.56 93 PRO A C 1
ATOM 706 O O . PRO A 1 93 ? -12.015 0.550 20.499 1.00 94.56 93 PRO A O 1
ATOM 709 N N . THR A 1 94 ? -10.745 0.320 18.667 1.00 96.81 94 THR A N 1
ATOM 710 C CA . THR A 1 94 ? -9.462 0.560 19.333 1.00 96.81 94 THR A CA 1
ATOM 711 C C . THR A 1 94 ? -8.412 0.967 18.306 1.00 96.81 94 THR A C 1
ATOM 713 O O . THR A 1 94 ? -8.600 0.766 17.107 1.00 96.81 94 THR A O 1
ATOM 716 N N . THR A 1 95 ? -7.298 1.516 18.777 1.00 97.06 95 THR A N 1
ATOM 717 C CA . THR A 1 95 ? -6.099 1.700 17.959 1.00 97.06 95 THR A CA 1
ATOM 718 C C . THR A 1 95 ? -5.158 0.532 18.205 1.00 97.06 95 THR A C 1
ATOM 720 O O . THR A 1 95 ? -4.830 0.235 19.355 1.00 97.06 95 THR A O 1
ATOM 723 N N . GLU A 1 96 ? -4.717 -0.123 17.138 1.00 97.44 96 GLU A N 1
ATOM 724 C CA . GLU A 1 96 ? -3.813 -1.276 17.197 1.00 97.44 96 GLU A CA 1
ATOM 725 C C . GLU A 1 96 ? -2.529 -0.978 16.422 1.00 97.44 96 GLU A C 1
ATOM 727 O O . GLU A 1 96 ? -2.547 -0.249 15.431 1.00 97.44 96 GLU A O 1
ATOM 732 N N . ILE A 1 97 ? -1.402 -1.523 16.881 1.00 98.19 97 ILE A N 1
ATOM 733 C CA . ILE A 1 97 ? -0.128 -1.447 16.160 1.00 98.19 97 ILE A CA 1
ATOM 734 C C . ILE A 1 97 ? 0.029 -2.736 15.361 1.00 98.19 97 ILE A C 1
ATOM 736 O O . ILE A 1 97 ? -0.017 -3.824 15.934 1.00 98.19 97 ILE A O 1
ATOM 740 N N . HIS A 1 98 ? 0.245 -2.606 14.055 1.00 98.56 98 HIS A N 1
ATOM 741 C CA . HIS A 1 98 ? 0.452 -3.738 13.157 1.00 98.56 98 HIS A CA 1
ATOM 742 C C . HIS A 1 98 ? 1.764 -3.607 12.395 1.00 98.56 98 HIS A C 1
ATOM 744 O O . HIS A 1 98 ? 2.232 -2.499 12.122 1.00 98.56 98 HIS A O 1
ATOM 750 N N . ASP A 1 99 ? 2.319 -4.754 12.013 1.00 98.69 99 ASP A N 1
ATOM 751 C CA . ASP A 1 99 ? 3.428 -4.829 11.073 1.00 98.69 99 ASP A CA 1
ATOM 752 C C . ASP A 1 99 ? 2.911 -4.599 9.645 1.00 98.69 99 ASP A C 1
ATOM 754 O O . ASP A 1 99 ? 2.002 -5.284 9.163 1.00 98.69 99 ASP A O 1
ATOM 758 N N . PHE A 1 100 ? 3.508 -3.634 8.958 1.00 98.69 100 PHE A N 1
ATOM 759 C CA . PHE A 1 100 ? 3.282 -3.342 7.549 1.00 98.69 100 PHE A CA 1
ATOM 760 C C . PHE A 1 100 ? 4.502 -3.774 6.757 1.00 98.69 100 PHE A C 1
ATOM 762 O O . PHE A 1 100 ? 5.599 -3.264 6.981 1.00 98.69 100 PHE A O 1
ATOM 769 N N . GLU A 1 101 ? 4.308 -4.686 5.810 1.00 98.81 101 GLU A N 1
ATOM 770 C CA . GLU A 1 101 ? 5.331 -5.039 4.836 1.00 98.81 101 GLU A CA 1
ATOM 771 C C . GLU A 1 101 ? 5.227 -4.087 3.641 1.00 98.81 101 GLU A C 1
ATOM 773 O O . GLU A 1 101 ? 4.179 -3.985 3.002 1.00 98.81 101 GLU A O 1
ATOM 778 N N . ILE A 1 102 ? 6.326 -3.396 3.346 1.00 98.62 102 ILE A N 1
ATOM 779 C CA . ILE A 1 102 ? 6.455 -2.485 2.210 1.00 98.62 102 ILE A CA 1
ATOM 780 C C . ILE A 1 102 ? 7.509 -3.073 1.275 1.00 98.62 102 ILE A C 1
ATOM 782 O O . ILE A 1 102 ? 8.682 -3.199 1.641 1.00 98.62 102 ILE A O 1
ATOM 786 N N . VAL A 1 103 ? 7.087 -3.441 0.068 1.00 98.69 103 VAL A N 1
ATOM 787 C CA . VAL A 1 103 ? 7.939 -4.032 -0.966 1.00 98.69 103 VAL A CA 1
ATOM 788 C C . VAL A 1 103 ? 7.986 -3.101 -2.165 1.00 98.69 103 VAL A C 1
ATOM 790 O O . VAL A 1 103 ? 6.967 -2.831 -2.794 1.00 98.69 103 VAL A O 1
ATOM 793 N N . GLN A 1 104 ? 9.185 -2.655 -2.520 1.00 98.62 104 GLN A N 1
ATOM 794 C CA . GLN A 1 104 ? 9.433 -1.916 -3.749 1.00 98.62 104 GLN A CA 1
ATOM 795 C C . GLN A 1 104 ? 10.068 -2.838 -4.781 1.00 98.62 104 GLN A C 1
ATOM 797 O O . GLN A 1 104 ? 11.052 -3.536 -4.507 1.00 98.62 104 GLN A O 1
ATOM 802 N N . LYS A 1 105 ? 9.525 -2.807 -5.992 1.00 98.38 105 LYS A N 1
ATOM 803 C CA . LYS A 1 105 ? 10.000 -3.558 -7.145 1.00 98.38 105 LYS A CA 1
ATOM 804 C C . LYS A 1 105 ? 10.317 -2.616 -8.297 1.00 98.38 105 LYS A C 1
ATOM 806 O O . LYS A 1 105 ? 9.600 -1.651 -8.548 1.00 98.38 105 LYS A O 1
ATOM 811 N N . LYS A 1 106 ? 11.363 -2.953 -9.041 1.00 97.12 106 LYS A N 1
ATOM 812 C CA . LYS A 1 106 ? 11.589 -2.470 -10.401 1.00 97.12 106 LYS A CA 1
ATOM 813 C C . LYS A 1 106 ? 10.950 -3.475 -11.354 1.00 97.12 106 LYS A C 1
ATOM 815 O O . LYS A 1 106 ? 11.320 -4.646 -11.315 1.00 97.12 106 LYS A O 1
ATOM 820 N N . VAL A 1 107 ? 10.022 -3.025 -12.191 1.00 97.06 107 VAL A N 1
ATOM 821 C CA . VAL A 1 107 ? 9.387 -3.846 -13.230 1.00 97.06 107 VAL A CA 1
ATOM 822 C C . VAL A 1 107 ? 9.795 -3.309 -14.592 1.00 97.06 107 VAL A C 1
ATOM 824 O O . VAL A 1 107 ? 9.651 -2.117 -14.854 1.00 97.06 107 VAL A O 1
ATOM 827 N N . VAL A 1 108 ? 10.338 -4.171 -15.443 1.00 96.56 108 VAL A N 1
ATOM 828 C CA . VAL A 1 108 ? 10.901 -3.792 -16.741 1.00 96.56 108 VAL A CA 1
ATOM 829 C C . VAL A 1 108 ? 10.152 -4.500 -17.859 1.00 96.56 108 VAL A C 1
ATOM 831 O O . VAL A 1 108 ? 10.030 -5.724 -17.841 1.00 96.56 108 VAL A O 1
ATOM 834 N N . TYR A 1 109 ? 9.704 -3.724 -18.844 1.00 95.00 109 TYR A N 1
ATOM 835 C CA . TYR A 1 109 ? 9.049 -4.196 -20.061 1.00 95.00 109 TYR A CA 1
ATOM 836 C C . TYR A 1 109 ? 9.943 -3.878 -21.266 1.00 95.00 109 TYR A C 1
ATOM 838 O O . TYR A 1 109 ? 9.997 -2.720 -21.692 1.00 95.00 109 TYR A O 1
ATOM 846 N N . PRO A 1 110 ? 10.686 -4.868 -21.791 1.00 93.88 110 PRO A N 1
ATOM 847 C CA . PRO A 1 110 ? 11.518 -4.688 -22.975 1.00 93.88 110 PRO A CA 1
ATOM 848 C C . PRO A 1 110 ? 10.685 -4.420 -24.233 1.00 93.88 110 PRO A C 1
ATOM 850 O O . PRO A 1 110 ? 9.712 -5.127 -24.492 1.00 93.88 110 PRO A O 1
ATOM 853 N N . ASP A 1 111 ? 11.117 -3.457 -25.044 1.00 93.19 111 ASP A N 1
ATOM 854 C CA . ASP A 1 111 ? 10.600 -3.193 -26.385 1.00 93.19 111 ASP A CA 1
ATOM 855 C C . ASP A 1 111 ? 11.746 -3.324 -27.397 1.00 93.19 111 ASP A C 1
ATOM 857 O O . ASP A 1 111 ? 12.584 -2.436 -27.579 1.00 93.19 111 ASP A O 1
ATOM 861 N N . THR A 1 112 ? 11.804 -4.481 -28.054 1.00 91.62 112 THR A N 1
ATOM 862 C CA . THR A 1 112 ? 12.837 -4.775 -29.053 1.00 91.62 112 THR A CA 1
ATOM 863 C C . THR A 1 112 ? 12.629 -4.020 -30.361 1.00 91.62 112 THR A C 1
ATOM 865 O O . THR A 1 112 ? 13.590 -3.875 -31.115 1.00 91.62 112 THR A O 1
ATOM 868 N N . ALA A 1 113 ? 11.420 -3.522 -30.638 1.00 93.06 113 ALA A N 1
ATOM 869 C CA . ALA A 1 113 ? 11.146 -2.734 -31.834 1.00 93.06 113 ALA A CA 1
ATOM 870 C C . ALA A 1 113 ? 11.687 -1.304 -31.692 1.00 93.06 113 ALA A C 1
ATOM 872 O O . ALA A 1 113 ? 12.243 -0.765 -32.647 1.00 93.06 113 ALA A O 1
ATOM 873 N N . ASP A 1 114 ? 11.577 -0.725 -30.495 1.00 93.75 114 ASP A N 1
ATOM 874 C CA . ASP A 1 114 ? 12.065 0.624 -30.162 1.00 93.75 114 ASP A CA 1
ATOM 875 C C . ASP A 1 114 ? 13.501 0.624 -29.593 1.00 93.75 114 ASP A C 1
ATOM 877 O O . ASP A 1 114 ? 14.053 1.670 -29.256 1.00 93.75 114 ASP A O 1
ATOM 881 N N . ASN A 1 115 ? 14.127 -0.555 -29.462 1.00 95.00 115 ASN A N 1
ATOM 882 C CA . ASN A 1 115 ? 15.426 -0.742 -28.800 1.00 95.00 115 ASN A CA 1
ATOM 883 C C . ASN A 1 115 ? 15.481 -0.074 -27.407 1.00 95.00 115 ASN A C 1
ATOM 885 O O . ASN A 1 115 ? 16.514 0.447 -26.970 1.00 95.00 115 ASN A O 1
ATOM 889 N N . SER A 1 116 ? 14.354 -0.097 -26.697 1.00 96.06 116 SER A N 1
ATOM 890 C CA . SER A 1 116 ? 14.170 0.567 -25.411 1.00 96.06 116 SER A CA 1
ATOM 891 C C . SER A 1 116 ? 13.484 -0.361 -24.406 1.00 96.06 116 SER A C 1
ATOM 893 O O . SER A 1 116 ? 13.108 -1.490 -24.719 1.00 96.06 116 SER A O 1
ATOM 895 N N . CYS A 1 117 ? 13.352 0.072 -23.157 1.00 95.62 117 CYS A N 1
ATOM 896 C CA . CYS A 1 117 ? 12.444 -0.560 -22.210 1.00 95.62 117 CYS A CA 1
ATOM 897 C C . CYS A 1 117 ? 11.717 0.481 -21.363 1.00 95.62 117 CYS A C 1
ATOM 899 O O . CYS A 1 117 ? 12.291 1.507 -20.970 1.00 95.62 117 CYS A O 1
ATOM 901 N N . SER A 1 118 ? 10.457 0.184 -21.052 1.00 96.56 118 SER A N 1
ATOM 902 C CA . SER A 1 118 ? 9.709 0.902 -20.024 1.00 96.56 118 SER A CA 1
ATOM 903 C C . SER A 1 118 ? 10.045 0.314 -18.661 1.00 96.56 118 SER A C 1
ATOM 905 O O . SER A 1 118 ? 10.056 -0.904 -18.473 1.00 96.56 118 SER A O 1
ATOM 907 N N . VAL A 1 119 ? 10.329 1.191 -17.702 1.00 96.69 119 VAL A N 1
ATOM 908 C CA . VAL A 1 119 ? 10.689 0.812 -16.337 1.00 96.69 119 VAL A CA 1
ATOM 909 C C . VAL A 1 119 ? 9.662 1.412 -15.397 1.00 96.69 119 VAL A C 1
ATOM 911 O O . VAL A 1 119 ? 9.406 2.609 -15.443 1.00 96.69 119 VAL A O 1
ATOM 914 N N . TYR A 1 120 ? 9.110 0.597 -14.513 1.00 97.81 120 TYR A N 1
ATOM 915 C CA . TYR A 1 120 ? 8.175 1.027 -13.488 1.00 97.81 120 TYR A CA 1
ATOM 916 C C . TYR A 1 120 ? 8.779 0.786 -12.116 1.00 97.81 120 TYR A C 1
ATOM 918 O O . TYR A 1 120 ? 9.373 -0.262 -11.851 1.00 97.81 120 TYR A O 1
ATOM 926 N N . LEU A 1 121 ? 8.596 1.759 -11.234 1.00 98.19 121 LEU A N 1
ATOM 927 C CA . LEU A 1 121 ? 8.729 1.551 -9.806 1.00 98.19 121 LEU A CA 1
ATOM 928 C C . LEU A 1 121 ? 7.352 1.156 -9.280 1.00 98.19 121 LEU A C 1
ATOM 930 O O . LEU A 1 121 ? 6.407 1.935 -9.394 1.00 98.19 121 LEU A O 1
ATOM 934 N N . VAL A 1 122 ? 7.245 -0.043 -8.720 1.00 98.44 122 VAL A N 1
ATOM 935 C CA . VAL A 1 122 ? 6.025 -0.562 -8.098 1.00 98.44 122 VAL A CA 1
ATOM 936 C C . VAL A 1 122 ? 6.261 -0.657 -6.600 1.00 98.44 122 VAL A C 1
ATOM 938 O O . VAL A 1 122 ? 7.262 -1.220 -6.168 1.00 98.44 122 VAL A O 1
ATOM 941 N N . GLU A 1 123 ? 5.351 -0.116 -5.805 1.00 98.62 123 GLU A N 1
ATOM 942 C CA . GLU A 1 123 ? 5.366 -0.212 -4.352 1.00 98.62 123 GLU A CA 1
ATOM 943 C C . GLU A 1 123 ? 4.091 -0.908 -3.884 1.00 98.62 123 GLU A C 1
ATOM 945 O O . GLU A 1 123 ? 2.980 -0.429 -4.116 1.00 98.62 123 GLU A O 1
ATOM 950 N N . ASN A 1 124 ? 4.272 -2.052 -3.232 1.00 98.38 124 ASN A N 1
ATOM 951 C CA . ASN A 1 124 ? 3.216 -2.849 -2.636 1.00 98.38 124 ASN A CA 1
ATOM 952 C C . ASN A 1 124 ? 3.290 -2.711 -1.114 1.00 98.38 124 ASN A C 1
ATOM 954 O O . ASN A 1 124 ? 4.356 -2.893 -0.523 1.00 98.38 124 ASN A O 1
ATOM 958 N N . VAL A 1 125 ? 2.162 -2.384 -0.494 1.00 98.50 125 VAL A N 1
ATOM 959 C CA . VAL A 1 125 ? 2.017 -2.282 0.957 1.00 98.50 125 VAL A CA 1
ATOM 960 C C . VAL A 1 125 ? 0.969 -3.288 1.392 1.00 98.50 125 VAL A C 1
ATOM 962 O O . VAL A 1 125 ? -0.140 -3.304 0.854 1.00 98.50 125 VAL A O 1
ATOM 965 N N . GLN A 1 126 ? 1.300 -4.111 2.381 1.00 98.56 126 GLN A N 1
ATOM 966 C CA . GLN A 1 126 ? 0.359 -5.071 2.939 1.00 98.56 126 GLN A CA 1
ATOM 967 C C . GLN A 1 126 ? 0.483 -5.209 4.455 1.00 98.56 126 GLN A C 1
ATOM 969 O O . GLN A 1 126 ? 1.559 -5.059 5.031 1.00 98.56 126 GLN A O 1
ATOM 974 N N . THR A 1 127 ? -0.634 -5.530 5.099 1.00 98.69 127 THR A N 1
ATOM 975 C CA . THR A 1 127 ? -0.701 -5.869 6.523 1.00 98.69 127 THR A CA 1
ATOM 976 C C . THR A 1 127 ? -1.847 -6.851 6.776 1.00 98.69 127 THR A C 1
ATOM 978 O O . THR A 1 127 ? -2.693 -7.072 5.904 1.00 98.69 127 THR A O 1
ATOM 981 N N . THR A 1 128 ? -1.891 -7.418 7.978 1.00 98.62 128 THR A N 1
ATOM 982 C CA . THR A 1 128 ? -3.006 -8.240 8.448 1.00 98.62 128 THR A CA 1
ATOM 983 C C . THR A 1 128 ? -3.581 -7.622 9.712 1.00 98.62 128 THR A C 1
ATOM 985 O O . THR A 1 128 ? -2.887 -7.493 10.720 1.00 98.62 128 THR A O 1
ATOM 988 N N . VAL A 1 129 ? -4.870 -7.295 9.672 1.00 97.62 129 VAL A N 1
ATOM 989 C CA . VAL A 1 129 ? -5.611 -6.727 10.801 1.00 97.62 129 VAL A CA 1
ATOM 990 C C . VAL A 1 129 ? -6.758 -7.669 11.125 1.00 97.62 129 VAL A C 1
ATOM 992 O O . VAL A 1 129 ? -7.608 -7.929 10.277 1.00 97.62 129 VAL A O 1
ATOM 995 N N . ARG A 1 130 ? -6.767 -8.214 12.348 1.00 96.94 130 ARG A N 1
ATOM 996 C CA . ARG A 1 130 ? -7.826 -9.113 12.853 1.00 96.94 130 ARG A CA 1
ATOM 997 C C . ARG A 1 130 ? -8.171 -10.280 11.917 1.00 96.94 130 ARG A C 1
ATOM 999 O O . ARG A 1 130 ? -9.322 -10.682 11.801 1.00 96.94 130 ARG A O 1
ATOM 1006 N N . GLY A 1 131 ? -7.150 -10.830 11.261 1.00 97.31 131 GLY A N 1
ATOM 1007 C CA . GLY A 1 131 ? -7.279 -11.966 10.343 1.00 97.31 131 GLY A CA 1
ATOM 1008 C C . GLY A 1 131 ? -7.610 -11.599 8.894 1.00 97.31 131 GLY A C 1
ATOM 1009 O O . GLY A 1 131 ? -7.585 -12.489 8.052 1.00 97.31 131 GLY A O 1
ATOM 1010 N N . PHE A 1 132 ? -7.850 -10.323 8.585 1.00 98.06 132 PHE A N 1
ATOM 1011 C CA . PHE A 1 132 ? -8.100 -9.844 7.224 1.00 98.06 132 PHE A CA 1
ATOM 1012 C C . PHE A 1 132 ? -6.827 -9.258 6.619 1.00 98.06 132 PHE A C 1
ATOM 1014 O O . PHE A 1 132 ? -6.127 -8.465 7.261 1.00 98.06 132 PHE A O 1
ATOM 1021 N N . LYS A 1 133 ? -6.529 -9.628 5.374 1.00 98.19 133 LYS A N 1
ATOM 1022 C CA . LYS A 1 133 ? -5.394 -9.098 4.627 1.00 98.19 133 LYS A CA 1
ATOM 1023 C C . LYS A 1 133 ? -5.791 -7.783 3.970 1.00 98.19 133 LYS A C 1
ATOM 1025 O O . LYS A 1 133 ? -6.715 -7.725 3.158 1.00 98.19 133 LYS A O 1
ATOM 1030 N N . PHE A 1 134 ? -5.049 -6.734 4.288 1.00 97.75 134 PHE A N 1
ATOM 1031 C CA . PHE A 1 134 ? -5.173 -5.425 3.667 1.00 97.75 134 PHE A CA 1
ATOM 1032 C C . PHE A 1 134 ? -3.995 -5.208 2.731 1.00 97.75 134 PHE A C 1
ATOM 1034 O O . PHE A 1 134 ? -2.851 -5.460 3.113 1.00 97.75 134 PHE A O 1
ATOM 1041 N N . ILE A 1 135 ? -4.270 -4.748 1.512 1.00 97.50 135 ILE A N 1
ATOM 1042 C CA . ILE A 1 135 ? -3.256 -4.486 0.492 1.00 97.50 135 ILE A CA 1
ATOM 1043 C C . ILE A 1 135 ? -3.519 -3.165 -0.229 1.00 97.50 135 ILE A C 1
ATOM 1045 O O . ILE A 1 135 ? -4.665 -2.735 -0.389 1.00 97.50 135 ILE A O 1
ATOM 1049 N N . HIS A 1 136 ? -2.450 -2.539 -0.706 1.00 96.25 136 HIS A N 1
ATOM 1050 C CA . HIS A 1 136 ? -2.510 -1.483 -1.709 1.00 96.25 136 HIS A CA 1
ATOM 1051 C C . HIS A 1 136 ? -1.248 -1.507 -2.563 1.00 96.25 136 HIS A C 1
ATOM 1053 O O . HIS A 1 136 ? -0.148 -1.740 -2.064 1.00 96.25 136 HIS A O 1
ATOM 1059 N N . GLU A 1 137 ? -1.412 -1.278 -3.860 1.00 96.50 137 GLU A N 1
ATOM 1060 C CA . GLU A 1 137 ? -0.307 -1.173 -4.798 1.00 96.50 137 GLU A CA 1
ATOM 1061 C C . GLU A 1 137 ? -0.376 0.160 -5.534 1.00 96.50 137 GLU A C 1
ATOM 1063 O O . GLU A 1 137 ? -1.440 0.616 -5.975 1.00 96.50 137 GLU A O 1
ATOM 1068 N N . ARG A 1 138 ? 0.790 0.781 -5.678 1.00 96.94 138 ARG A N 1
ATOM 1069 C CA . ARG A 1 138 ? 0.997 1.953 -6.515 1.00 96.94 138 ARG A CA 1
ATOM 1070 C C . ARG A 1 138 ? 2.173 1.708 -7.431 1.00 96.94 138 ARG A C 1
ATOM 1072 O O . ARG A 1 138 ? 3.136 1.041 -7.066 1.00 96.94 138 ARG A O 1
ATOM 1079 N N . SER A 1 139 ? 2.104 2.286 -8.617 1.00 97.50 139 SER A N 1
ATOM 1080 C CA . SER A 1 139 ? 3.204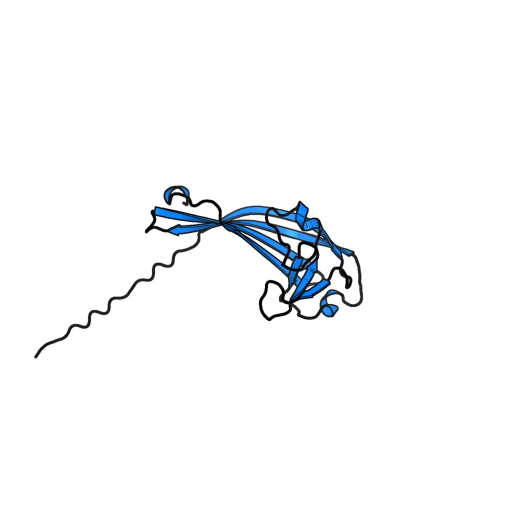 2.272 -9.562 1.00 97.50 139 SER A CA 1
ATOM 1081 C C . SER A 1 139 ? 3.388 3.649 -10.176 1.00 97.50 139 SER A C 1
ATOM 1083 O O . SER A 1 139 ? 2.451 4.443 -10.272 1.00 97.50 139 SER A O 1
ATOM 1085 N N . THR A 1 140 ? 4.621 3.945 -10.564 1.00 97.94 140 THR A N 1
ATOM 1086 C CA . THR A 1 140 ? 4.958 5.119 -11.363 1.00 97.94 140 THR A CA 1
ATOM 1087 C C . THR A 1 140 ? 5.937 4.708 -12.447 1.00 97.94 140 THR A C 1
ATOM 1089 O O . THR A 1 140 ? 6.835 3.895 -12.212 1.00 97.94 140 THR A O 1
ATOM 1092 N N . GLU A 1 141 ? 5.762 5.261 -13.642 1.00 97.62 141 GLU A N 1
ATOM 1093 C CA . GLU A 1 141 ? 6.720 5.072 -14.725 1.00 97.62 141 GLU A CA 1
ATOM 1094 C C . GLU A 1 141 ? 7.989 5.880 -14.426 1.00 97.62 141 GLU A C 1
ATOM 1096 O O . GLU A 1 141 ? 7.934 7.018 -13.951 1.00 97.62 141 GLU A O 1
ATOM 1101 N N . LEU A 1 142 ? 9.140 5.265 -14.671 1.00 96.56 142 LEU A N 1
ATOM 1102 C CA . LEU A 1 142 ? 10.448 5.901 -14.674 1.00 96.56 142 LEU A CA 1
ATOM 1103 C C . LEU A 1 142 ? 10.854 6.200 -16.124 1.00 96.56 142 LEU A C 1
ATOM 1105 O O . LEU A 1 142 ? 10.342 5.567 -17.048 1.00 96.56 142 LEU A O 1
ATOM 1109 N N . PRO A 1 143 ? 11.809 7.119 -16.357 1.00 96.81 143 PRO A N 1
ATOM 1110 C CA . PRO A 1 143 ? 12.303 7.377 -17.702 1.00 96.81 143 PRO A CA 1
ATOM 1111 C C . PRO A 1 143 ? 12.729 6.088 -18.411 1.00 96.81 143 PRO A C 1
ATOM 1113 O O . PRO A 1 143 ? 13.458 5.271 -17.830 1.00 96.81 143 PRO A O 1
ATOM 1116 N N . LYS A 1 144 ? 12.291 5.948 -19.669 1.00 95.31 144 LYS A N 1
ATOM 1117 C CA . LYS A 1 144 ? 12.682 4.847 -20.553 1.00 95.31 144 LYS A CA 1
ATOM 1118 C C . LYS A 1 144 ? 14.200 4.696 -20.597 1.00 95.31 144 LYS A C 1
ATOM 1120 O O . LYS A 1 144 ? 14.947 5.674 -20.495 1.00 95.31 144 LYS A O 1
ATOM 1125 N N . ARG A 1 145 ? 14.652 3.459 -20.771 1.00 95.75 145 ARG A N 1
ATOM 1126 C CA . ARG A 1 145 ? 16.074 3.109 -20.862 1.00 95.75 145 ARG A CA 1
ATOM 1127 C C . ARG A 1 145 ? 16.372 2.457 -22.202 1.00 95.75 145 ARG A C 1
ATOM 1129 O O . ARG A 1 145 ? 15.463 1.936 -22.843 1.00 95.75 145 ARG A O 1
ATOM 1136 N N . ASN A 1 146 ? 17.636 2.484 -22.617 1.00 96.56 146 ASN A N 1
ATOM 1137 C CA . ASN A 1 146 ? 18.068 1.678 -23.756 1.00 96.56 146 ASN A CA 1
ATOM 1138 C C . ASN A 1 146 ? 17.955 0.205 -23.384 1.00 96.56 146 ASN A C 1
ATOM 1140 O O . ASN A 1 146 ? 18.262 -0.159 -22.252 1.00 96.56 146 ASN A O 1
ATOM 1144 N N . LEU A 1 147 ? 17.591 -0.647 -24.341 1.00 93.88 147 LEU A N 1
ATOM 1145 C CA . LEU A 1 147 ? 17.376 -2.075 -24.093 1.00 93.88 147 LEU A CA 1
ATOM 1146 C C . LEU A 1 147 ? 18.583 -2.777 -23.432 1.00 93.88 147 LEU A C 1
ATOM 1148 O O . LEU A 1 147 ? 18.401 -3.707 -22.650 1.00 93.88 147 LEU A O 1
ATOM 1152 N N . ALA A 1 148 ? 19.805 -2.311 -23.703 1.00 92.81 148 ALA A N 1
ATOM 1153 C CA . ALA A 1 148 ? 21.029 -2.834 -23.095 1.00 92.81 148 ALA A CA 1
ATOM 1154 C C . ALA A 1 148 ? 21.126 -2.590 -21.573 1.00 92.81 148 ALA A C 1
ATOM 1156 O O . ALA A 1 148 ? 21.762 -3.375 -20.879 1.00 92.81 148 ALA A O 1
ATOM 1157 N N . ASP A 1 149 ? 20.472 -1.550 -21.048 1.00 90.69 149 ASP A N 1
ATOM 1158 C CA . ASP A 1 149 ? 20.486 -1.198 -19.618 1.00 90.69 149 ASP A CA 1
ATOM 1159 C C . ASP A 1 149 ? 19.406 -1.954 -18.811 1.00 90.69 149 ASP A C 1
ATOM 1161 O O . ASP A 1 149 ? 19.262 -1.766 -17.600 1.00 90.69 149 ASP A O 1
ATOM 1165 N N . CYS A 1 150 ? 18.587 -2.756 -19.496 1.00 85.25 150 CYS A N 1
ATOM 1166 C CA . C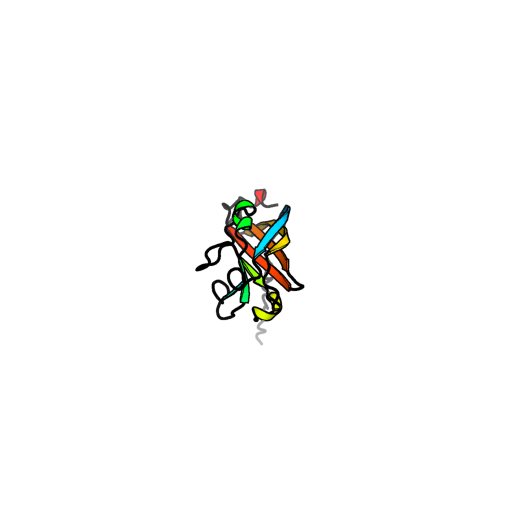YS A 1 150 ? 17.373 -3.380 -18.968 1.00 85.25 150 CYS A CA 1
ATOM 1167 C C . CYS A 1 150 ? 17.567 -4.849 -18.559 1.00 85.25 150 CYS A C 1
ATOM 1169 O O . CYS A 1 150 ? 16.623 -5.458 -18.047 1.00 85.25 150 CYS A O 1
ATOM 1171 N N . GLN A 1 151 ? 18.754 -5.402 -18.827 1.00 76.38 151 GLN A N 1
ATOM 1172 C CA . GLN A 1 151 ? 19.125 -6.802 -18.603 1.00 76.38 151 GLN A CA 1
ATOM 1173 C C . GLN A 1 151 ? 19.696 -7.026 -17.202 1.00 76.38 151 GLN A C 1
ATOM 1175 O O . GLN A 1 151 ? 20.459 -6.158 -16.719 1.00 76.38 151 GLN A O 1
#

Sequence (151 aa):
MKKIILSVIMLAATMTHANETIISKKTVQLAVDLSTTGIRSSNLGYGDTYYVKILVPGLAAETLLNHRNEGESAPCLATYDTFKVEDVVQNQPTTEIHDFEIVQKKVVYPDTADNSCSVYLVENVQTTVRGFKFIHERSTELPKRNLADCQ